Protein AF-A0A7G8DRA6-F1 (afdb_monomer_lite)

Structure (mmCIF, N/CA/C/O backbone):
data_AF-A0A7G8DRA6-F1
#
_entry.id   AF-A0A7G8DRA6-F1
#
loop_
_atom_site.group_PDB
_atom_site.id
_atom_site.type_symbol
_atom_site.label_atom_id
_atom_site.label_alt_id
_atom_site.label_comp_id
_atom_site.label_asym_id
_atom_site.label_entity_id
_atom_site.label_seq_id
_atom_site.pdbx_PDB_ins_code
_atom_site.Cartn_x
_atom_site.Cartn_y
_atom_site.Cartn_z
_atom_site.occupancy
_atom_site.B_iso_or_equiv
_atom_site.auth_seq_id
_atom_site.auth_comp_id
_atom_site.auth_asym_id
_atom_site.auth_atom_id
_atom_site.pdbx_PDB_model_num
ATOM 1 N N . MET A 1 1 ? 18.572 9.248 -16.099 1.00 43.09 1 MET A N 1
ATOM 2 C CA . MET A 1 1 ? 17.360 8.404 -16.167 1.00 43.09 1 MET A CA 1
ATOM 3 C C . MET A 1 1 ? 16.770 8.346 -14.767 1.00 43.09 1 MET A C 1
ATOM 5 O O . MET A 1 1 ? 17.241 7.563 -13.954 1.00 43.09 1 MET A O 1
ATOM 9 N N . GLY A 1 2 ? 15.850 9.256 -14.440 1.00 48.44 2 GLY A N 1
ATOM 10 C CA . GLY A 1 2 ? 15.127 9.200 -13.170 1.00 48.44 2 GLY A CA 1
ATOM 11 C C . GLY A 1 2 ? 14.086 8.093 -13.268 1.00 48.44 2 GLY A C 1
ATOM 12 O O . GLY A 1 2 ? 13.299 8.090 -14.207 1.00 48.44 2 GLY A O 1
ATOM 13 N N . SER A 1 3 ? 14.136 7.114 -12.369 1.00 57.34 3 SER A N 1
ATOM 14 C CA . SER A 1 3 ? 13.023 6.180 -12.212 1.00 57.34 3 SER A CA 1
ATOM 15 C C . SER A 1 3 ? 11.982 6.918 -11.381 1.00 57.34 3 SER A C 1
ATOM 17 O O . SER A 1 3 ? 12.241 7.153 -10.205 1.00 57.34 3 SER A O 1
ATOM 19 N N . ASP A 1 4 ? 10.869 7.345 -11.976 1.00 64.00 4 ASP A N 1
ATOM 20 C CA . ASP A 1 4 ? 9.768 7.945 -11.219 1.00 64.00 4 ASP A CA 1
ATOM 21 C C . ASP A 1 4 ? 9.217 6.893 -10.250 1.00 64.00 4 ASP A C 1
ATOM 23 O O . ASP A 1 4 ? 8.483 5.975 -10.625 1.00 64.00 4 ASP A O 1
ATOM 27 N N . MET A 1 5 ? 9.647 6.981 -8.993 1.00 73.38 5 MET A N 1
ATOM 28 C CA . MET A 1 5 ? 9.100 6.177 -7.911 1.00 73.38 5 MET A CA 1
ATOM 29 C C . MET A 1 5 ? 7.733 6.764 -7.574 1.00 73.38 5 ME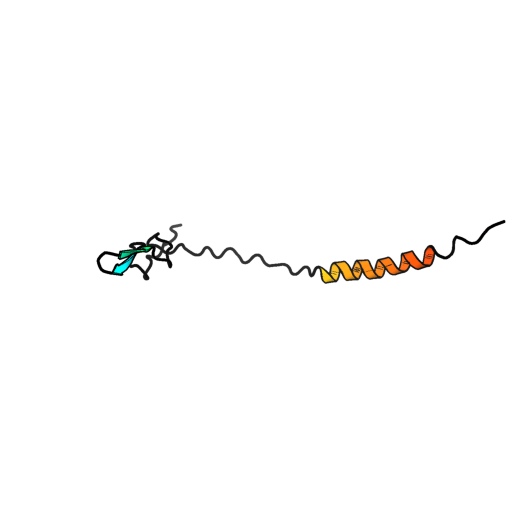T A C 1
ATOM 31 O O . MET A 1 5 ? 7.617 7.882 -7.076 1.00 73.38 5 MET A O 1
ATOM 35 N N . ALA A 1 6 ? 6.675 6.029 -7.910 1.00 89.12 6 ALA A N 1
ATOM 36 C CA . ALA A 1 6 ? 5.317 6.497 -7.687 1.00 89.12 6 ALA A CA 1
ATOM 37 C C . ALA A 1 6 ? 4.967 6.411 -6.196 1.00 89.12 6 ALA A C 1
ATOM 39 O O . ALA A 1 6 ? 5.132 5.362 -5.567 1.00 89.12 6 ALA A O 1
ATOM 40 N N . ILE A 1 7 ? 4.425 7.492 -5.630 1.00 93.69 7 ILE A N 1
ATOM 41 C CA . ILE A 1 7 ? 3.924 7.496 -4.251 1.00 93.69 7 ILE A CA 1
ATOM 42 C C . ILE A 1 7 ? 2.841 6.422 -4.105 1.00 93.69 7 ILE A C 1
ATOM 44 O O . ILE A 1 7 ? 1.917 6.314 -4.914 1.00 93.69 7 ILE A O 1
ATOM 48 N N . CYS A 1 8 ? 2.930 5.621 -3.045 1.00 94.31 8 CYS A N 1
ATOM 49 C CA .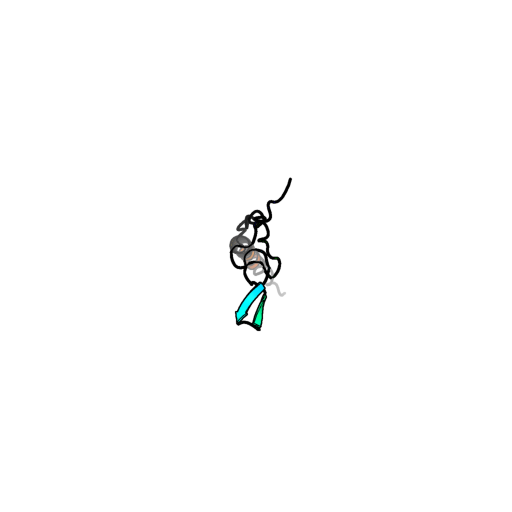 CYS A 1 8 ? 1.966 4.565 -2.781 1.00 94.31 8 CYS A CA 1
ATOM 50 C C . CYS A 1 8 ? 0.615 5.164 -2.372 1.00 94.31 8 CYS A C 1
ATOM 52 O O . CYS A 1 8 ? 0.427 5.588 -1.227 1.00 94.31 8 CYS A O 1
ATOM 54 N N . SER A 1 9 ? -0.350 5.127 -3.290 1.00 93.69 9 SER A N 1
ATOM 55 C CA . SER A 1 9 ? -1.728 5.594 -3.079 1.00 93.69 9 SER A CA 1
ATOM 56 C C . SER A 1 9 ? -2.447 4.851 -1.947 1.00 93.69 9 SER A C 1
ATOM 58 O O . SER A 1 9 ? -3.277 5.427 -1.254 1.00 93.69 9 SER A O 1
ATOM 60 N N . SER A 1 10 ? -2.075 3.593 -1.684 1.00 94.06 10 SER A N 1
ATOM 61 C CA . SER A 1 10 ? -2.659 2.785 -0.606 1.00 94.06 10 SER A CA 1
ATOM 62 C C . SER A 1 10 ? -2.392 3.324 0.803 1.00 94.06 10 SER A C 1
ATOM 64 O O . SER A 1 10 ? -3.184 3.048 1.704 1.00 94.06 10 SER A O 1
ATOM 66 N N . CYS A 1 11 ? -1.269 4.010 1.030 1.00 95.12 11 CYS A N 1
ATOM 67 C CA . CYS A 1 11 ? -0.906 4.579 2.337 1.00 95.12 11 CYS A CA 1
ATOM 68 C C . CYS A 1 11 ? -0.559 6.072 2.282 1.00 95.12 11 CYS A C 1
ATOM 70 O O . CYS A 1 11 ? -0.031 6.601 3.262 1.00 95.12 11 CYS A O 1
ATOM 72 N N . GLY A 1 12 ? -0.783 6.723 1.137 1.00 93.62 12 GLY A N 1
ATOM 73 C CA . GLY A 1 12 ? -0.460 8.132 0.912 1.00 93.62 12 GLY A CA 1
ATOM 74 C C . GLY A 1 12 ? 1.012 8.476 1.142 1.00 93.62 12 GLY A C 1
ATOM 75 O O . GLY A 1 12 ? 1.299 9.536 1.679 1.00 93.62 12 GLY A O 1
ATOM 76 N N . GLY A 1 13 ? 1.946 7.573 0.831 1.00 95.19 13 GLY A N 1
ATOM 77 C CA . GLY A 1 13 ? 3.380 7.855 1.002 1.00 95.19 13 GLY A CA 1
ATOM 78 C C . GLY A 1 13 ? 3.996 7.505 2.358 1.00 95.19 13 GLY A C 1
ATOM 79 O O . GLY A 1 13 ? 5.210 7.438 2.466 1.00 95.19 13 GLY A O 1
ATOM 80 N N . SER A 1 14 ? 3.203 7.211 3.390 1.00 96.19 14 SER A N 1
ATOM 81 C CA . SER A 1 14 ? 3.756 7.007 4.744 1.00 96.19 14 SER A CA 1
ATOM 82 C C . SER A 1 14 ? 4.459 5.661 4.967 1.00 96.19 14 SER A C 1
ATOM 84 O O . SER A 1 14 ? 5.236 5.515 5.902 1.00 96.19 14 SER A O 1
ATOM 86 N N . GLY A 1 15 ? 4.127 4.637 4.175 1.00 96.38 15 GLY A N 1
ATOM 87 C CA . GLY A 1 15 ? 4.543 3.254 4.435 1.00 96.38 15 GLY A CA 1
ATOM 88 C C . GLY A 1 15 ? 3.731 2.550 5.529 1.00 96.38 15 GLY A C 1
ATOM 89 O O . GLY A 1 15 ? 3.931 1.359 5.773 1.00 96.38 15 GLY A O 1
ATOM 90 N N . ILE A 1 16 ? 2.754 3.219 6.147 1.00 96.69 16 ILE A N 1
ATOM 91 C CA . ILE A 1 16 ? 2.010 2.704 7.304 1.00 96.69 16 ILE A CA 1
ATOM 92 C C . ILE A 1 16 ? 0.501 2.836 7.070 1.00 96.69 16 ILE A C 1
ATOM 94 O O . ILE A 1 16 ? 0.023 3.780 6.448 1.00 96.69 16 ILE A O 1
ATOM 98 N N . LYS A 1 17 ? -0.283 1.873 7.558 1.00 95.62 17 LYS A N 1
ATOM 99 C CA . LYS A 1 17 ? -1.749 1.945 7.607 1.00 95.62 17 LYS A CA 1
ATOM 100 C C . LYS A 1 17 ? -2.205 2.006 9.056 1.00 95.62 17 LYS A C 1
ATOM 102 O O . LYS A 1 17 ? -1.819 1.164 9.869 1.00 95.62 17 LYS A O 1
ATOM 107 N N . ARG A 1 18 ? -3.072 2.969 9.355 1.00 94.75 18 ARG A N 1
ATOM 108 C CA . ARG A 1 18 ? -3.778 3.060 10.632 1.00 94.75 18 ARG A CA 1
ATOM 109 C C . ARG A 1 18 ? -4.849 1.967 10.692 1.00 94.75 18 ARG A C 1
ATOM 111 O O . ARG A 1 18 ? -5.645 1.844 9.766 1.00 94.75 18 ARG A O 1
ATOM 118 N N . ILE A 1 19 ? -4.833 1.159 11.749 1.00 94.50 19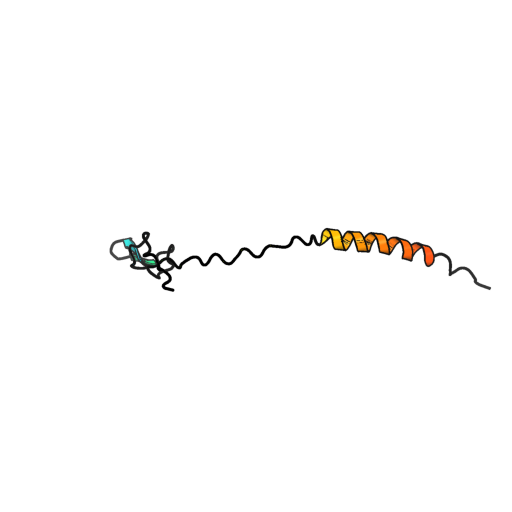 ILE A N 1
ATOM 119 C CA . ILE A 1 19 ? -5.883 0.169 12.050 1.00 94.50 19 ILE A CA 1
ATOM 120 C C . ILE A 1 19 ? -6.865 0.767 13.064 1.00 94.50 19 ILE A C 1
ATOM 122 O O . ILE A 1 19 ? -8.070 0.602 12.925 1.00 94.50 19 ILE A O 1
ATOM 126 N N . SER A 1 20 ? -6.341 1.479 14.063 1.00 94.75 20 SER A N 1
ATOM 127 C CA . SER A 1 20 ? -7.094 2.249 15.059 1.00 94.75 20 SER A CA 1
ATOM 128 C C . SER A 1 20 ? -6.248 3.439 15.536 1.00 94.75 20 SER A C 1
ATOM 130 O O . SER A 1 20 ? -5.147 3.662 15.027 1.00 94.75 20 SER A O 1
ATOM 132 N N . GLU A 1 21 ? -6.724 4.231 16.497 1.00 93.75 21 GLU A N 1
ATOM 133 C CA . GLU A 1 21 ? -5.989 5.408 16.995 1.00 93.75 21 GLU A CA 1
ATOM 134 C C . GLU A 1 21 ? -4.575 5.088 17.497 1.00 93.75 21 GLU A C 1
ATOM 136 O O . GLU A 1 21 ? -3.640 5.831 17.200 1.00 93.75 21 GLU A O 1
ATOM 141 N N . GLN A 1 22 ? -4.408 3.953 18.177 1.00 94.38 22 GLN A N 1
ATOM 142 C CA . GLN A 1 22 ? -3.139 3.545 18.789 1.00 94.38 22 GLN A CA 1
ATOM 143 C C . GLN A 1 22 ? -2.468 2.362 18.080 1.00 94.38 22 GLN A C 1
ATOM 145 O O . GLN A 1 22 ? -1.442 1.865 18.540 1.00 94.38 22 GLN A O 1
ATOM 150 N N . ARG A 1 23 ? -3.030 1.877 16.964 1.00 97.19 23 ARG A N 1
ATOM 151 C CA . ARG A 1 23 ? -2.508 0.694 16.273 1.00 97.19 23 ARG A CA 1
ATOM 152 C C . ARG A 1 23 ? -2.274 0.957 14.797 1.00 97.19 23 ARG A C 1
ATOM 154 O O . ARG A 1 23 ? -3.178 1.341 14.054 1.00 97.19 23 ARG A O 1
ATOM 161 N N . PHE A 1 24 ? -1.062 0.643 14.363 1.00 96.50 24 PHE A N 1
ATOM 162 C CA . PHE A 1 24 ? -0.608 0.780 12.988 1.00 96.50 24 PHE A CA 1
ATOM 163 C C . PHE A 1 24 ? -0.065 -0.555 12.483 1.00 96.50 24 PHE A C 1
ATOM 165 O O . PHE A 1 24 ? 0.378 -1.397 13.265 1.00 96.50 24 PHE A O 1
ATOM 172 N N . ARG A 1 25 ? -0.091 -0.752 11.167 1.00 96.81 25 ARG A N 1
ATOM 173 C CA . ARG A 1 25 ? 0.642 -1.834 10.499 1.00 96.81 25 ARG A CA 1
ATOM 174 C C . ARG A 1 25 ? 1.386 -1.307 9.294 1.00 96.81 25 ARG A C 1
ATOM 176 O O . ARG A 1 25 ? 0.938 -0.361 8.651 1.00 96.81 25 ARG A O 1
ATOM 183 N N . THR A 1 26 ? 2.450 -1.992 8.922 1.00 97.56 26 THR A N 1
ATOM 184 C CA . THR A 1 26 ? 3.152 -1.751 7.665 1.00 97.56 26 THR A CA 1
ATOM 185 C C . THR A 1 26 ? 2.196 -1.863 6.476 1.00 97.56 26 THR A C 1
ATOM 187 O O . THR A 1 26 ? 1.366 -2.779 6.397 1.00 97.56 26 THR A O 1
ATOM 190 N N . CYS A 1 27 ? 2.289 -0.923 5.537 1.00 96.62 27 CYS A N 1
ATOM 191 C CA . CYS A 1 27 ? 1.537 -0.983 4.294 1.00 96.62 27 CYS A CA 1
ATOM 192 C C . CYS A 1 27 ? 2.076 -2.134 3.440 1.00 96.62 27 CYS A C 1
ATOM 194 O O . CYS A 1 27 ? 3.185 -2.062 2.923 1.00 96.62 27 CYS A O 1
ATOM 196 N N . GLN A 1 28 ? 1.273 -3.183 3.266 1.00 95.19 28 GLN A N 1
ATOM 197 C CA . GLN A 1 28 ? 1.662 -4.369 2.496 1.00 95.19 28 GLN A CA 1
ATOM 198 C C . GLN A 1 28 ? 1.801 -4.095 0.993 1.00 95.19 28 GLN A C 1
ATOM 200 O O . GLN A 1 28 ? 2.445 -4.863 0.296 1.00 95.19 28 GLN A O 1
ATOM 205 N N . HIS A 1 29 ? 1.232 -2.995 0.492 1.00 93.31 29 HIS A N 1
ATOM 206 C CA . HIS A 1 29 ? 1.284 -2.66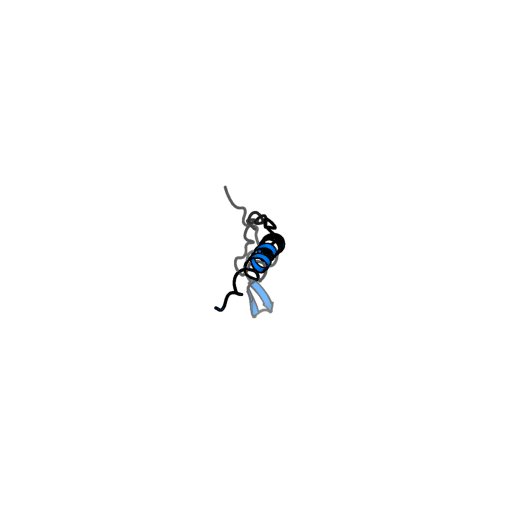0 -0.932 1.00 93.31 29 HIS A CA 1
ATOM 207 C C . HIS A 1 29 ? 2.658 -2.119 -1.353 1.00 93.31 29 HIS A C 1
ATOM 209 O O . HIS A 1 29 ? 3.179 -2.497 -2.392 1.00 93.31 29 HIS A O 1
ATOM 215 N N . CYS A 1 30 ? 3.267 -1.271 -0.519 1.00 94.19 30 CYS A N 1
ATOM 216 C CA . CYS A 1 30 ? 4.625 -0.748 -0.726 1.00 94.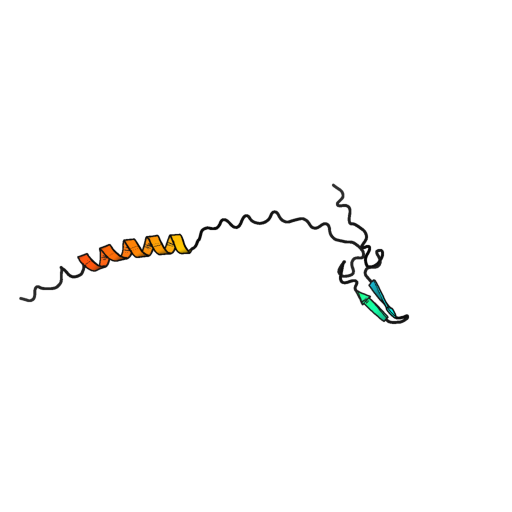19 30 CYS A CA 1
ATOM 217 C C . CYS A 1 30 ? 5.661 -1.362 0.224 1.00 94.19 30 CYS A C 1
ATOM 219 O O . CYS A 1 30 ? 6.782 -0.871 0.320 1.00 94.19 30 CYS A O 1
ATOM 221 N N . LEU A 1 31 ? 5.277 -2.400 0.973 1.00 94.69 31 LEU A N 1
ATOM 222 C CA . LEU A 1 31 ? 6.116 -3.084 1.962 1.00 94.69 31 LEU A CA 1
ATOM 223 C C . LEU A 1 31 ? 6.796 -2.127 2.960 1.00 94.69 31 LEU A C 1
ATOM 225 O O . LEU A 1 31 ? 7.938 -2.339 3.354 1.00 94.69 31 LEU A O 1
ATOM 229 N N . GLY A 1 32 ? 6.103 -1.056 3.354 1.00 95.44 32 GLY A N 1
ATOM 230 C CA . GLY A 1 32 ? 6.627 -0.072 4.307 1.00 95.44 32 GLY A CA 1
ATOM 231 C C . GLY A 1 32 ? 7.441 1.075 3.715 1.00 95.44 32 GLY A C 1
ATOM 232 O O . GLY A 1 32 ? 7.843 1.956 4.462 1.00 95.44 32 GLY A O 1
ATOM 233 N N . ARG A 1 33 ? 7.661 1.108 2.397 1.00 94.56 33 ARG A N 1
ATOM 234 C CA . ARG A 1 33 ? 8.545 2.104 1.763 1.00 94.56 33 ARG A CA 1
ATOM 235 C C . ARG A 1 33 ? 7.889 3.454 1.498 1.00 94.56 33 ARG A C 1
ATOM 237 O O . ARG A 1 33 ? 8.581 4.431 1.277 1.00 94.56 33 ARG A O 1
ATOM 244 N N . GLY A 1 34 ? 6.558 3.498 1.449 1.00 95.12 34 GLY A N 1
ATOM 245 C CA . GLY A 1 34 ? 5.822 4.706 1.058 1.00 95.12 34 GLY A CA 1
ATOM 246 C C . GLY A 1 34 ? 5.736 4.934 -0.454 1.00 95.12 34 GLY A C 1
ATOM 247 O O . GLY A 1 34 ? 4.822 5.599 -0.924 1.00 95.12 34 GLY A O 1
ATOM 248 N N . GLU A 1 35 ? 6.576 4.274 -1.234 1.00 94.25 35 GLU A N 1
ATOM 249 C CA . GLU A 1 35 ? 6.622 4.349 -2.694 1.00 94.25 35 GLU A CA 1
ATOM 250 C C . GLU A 1 35 ? 6.498 2.957 -3.319 1.00 94.25 35 GLU A C 1
ATOM 252 O O . GLU A 1 35 ? 6.877 1.943 -2.721 1.00 94.25 35 GLU A O 1
ATOM 257 N N . LEU A 1 36 ? 5.918 2.891 -4.513 1.00 89.06 36 LEU A N 1
ATOM 258 C CA . LEU A 1 36 ? 5.908 1.681 -5.318 1.00 89.06 36 LEU A CA 1
ATOM 259 C C . LEU A 1 36 ? 7.232 1.603 -6.064 1.00 89.06 36 LEU A C 1
ATOM 261 O O . LEU A 1 36 ? 7.629 2.547 -6.748 1.00 89.06 36 LEU A O 1
ATOM 265 N N . GLN A 1 37 ? 7.911 0.464 -5.940 1.00 79.56 37 GLN A N 1
ATOM 266 C CA . GLN A 1 37 ? 9.060 0.230 -6.792 1.00 79.56 37 GLN A C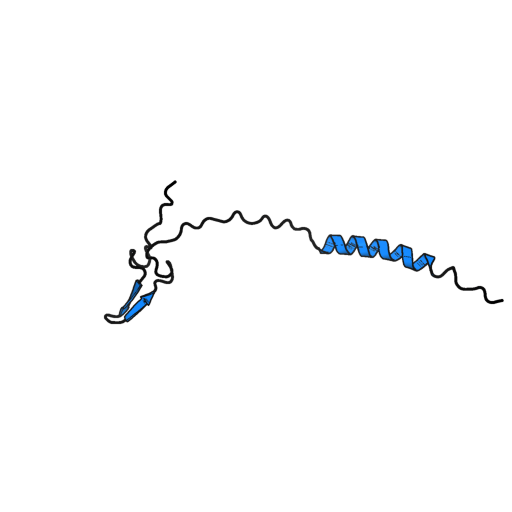A 1
ATOM 267 C C . GLN A 1 37 ? 8.586 0.146 -8.243 1.00 79.56 37 GLN A C 1
ATOM 269 O O . GLN A 1 37 ? 7.584 -0.526 -8.512 1.00 79.56 37 GLN A O 1
ATOM 274 N N . PRO A 1 38 ? 9.301 0.786 -9.181 1.00 71.31 38 PRO A N 1
ATOM 275 C CA . PRO A 1 38 ? 9.097 0.504 -10.585 1.00 71.31 38 PRO A CA 1
ATOM 276 C C . PRO A 1 38 ? 9.317 -0.995 -10.770 1.00 71.31 38 PRO A C 1
ATOM 278 O O . PRO A 1 38 ? 10.391 -1.527 -10.478 1.00 71.31 38 PRO A O 1
ATOM 281 N N . VAL A 1 39 ? 8.269 -1.689 -11.208 1.00 69.00 39 VAL A N 1
ATOM 282 C CA . VAL A 1 39 ? 8.399 -3.054 -11.699 1.00 69.00 39 VAL A CA 1
ATOM 283 C C . VAL A 1 39 ? 9.270 -2.966 -12.939 1.00 69.00 39 VAL A C 1
ATOM 285 O O . VAL A 1 39 ? 8.791 -2.721 -14.043 1.00 69.00 39 VAL A O 1
ATOM 288 N N . TYR A 1 40 ? 10.574 -3.148 -12.753 1.00 63.75 40 TYR A N 1
ATOM 289 C CA . TYR A 1 40 ? 11.428 -3.603 -13.828 1.00 63.75 40 TYR A CA 1
ATOM 290 C C . TYR A 1 40 ? 10.865 -4.962 -14.213 1.00 63.75 40 TYR A C 1
ATOM 292 O O . TYR A 1 40 ? 11.151 -5.969 -13.564 1.00 63.75 40 TYR A O 1
ATOM 300 N N . SER A 1 41 ? 9.981 -4.974 -15.211 1.00 60.81 41 SER A N 1
ATOM 301 C CA . SER A 1 41 ? 9.565 -6.192 -15.877 1.00 60.81 41 SER A CA 1
ATOM 302 C C . SER A 1 41 ? 10.849 -6.813 -16.396 1.00 60.81 41 SER A C 1
ATOM 304 O O . SER A 1 41 ? 11.380 -6.399 -17.428 1.00 60.81 41 SER A O 1
ATOM 306 N N . SER A 1 42 ? 11.403 -7.747 -15.628 1.00 64.12 42 SER A N 1
ATOM 307 C CA . SER A 1 42 ? 12.495 -8.578 -16.095 1.00 64.12 42 SER A CA 1
ATOM 308 C C . SER A 1 42 ? 11.990 -9.163 -17.410 1.00 64.12 42 SER A C 1
ATOM 310 O O . SER A 1 42 ? 10.857 -9.666 -17.422 1.00 64.12 42 SER A O 1
ATOM 312 N N . PRO A 1 43 ? 12.726 -9.036 -18.529 1.00 63.19 43 PRO A N 1
ATOM 313 C CA . PRO A 1 43 ? 12.288 -9.645 -19.769 1.00 63.19 43 PRO A CA 1
ATOM 314 C C . PRO A 1 43 ? 12.016 -11.106 -19.445 1.00 63.19 43 PRO A C 1
ATOM 316 O O . PRO A 1 43 ? 12.890 -11.799 -18.920 1.00 63.19 43 PRO A O 1
ATOM 319 N N . LYS A 1 44 ? 10.757 -11.516 -19.645 1.00 66.00 44 LYS A N 1
ATOM 320 C CA . LYS A 1 44 ? 10.285 -12.885 -19.447 1.00 66.00 44 LYS A CA 1
ATOM 321 C C . LYS A 1 44 ? 11.375 -13.778 -20.038 1.00 66.00 44 LYS A C 1
ATOM 323 O O . LYS A 1 44 ? 11.626 -13.629 -21.239 1.00 66.00 44 LYS A O 1
ATOM 328 N N . PRO A 1 45 ? 12.080 -14.621 -19.260 1.00 57.97 45 PRO A N 1
ATOM 329 C CA . PRO A 1 45 ? 13.011 -15.541 -19.877 1.00 57.97 45 PRO A CA 1
ATOM 330 C C . PRO A 1 45 ? 12.153 -16.359 -20.830 1.00 57.97 45 PRO A C 1
ATOM 332 O O . PRO A 1 45 ? 11.200 -17.012 -20.403 1.00 57.97 45 PRO A O 1
ATOM 335 N N . ALA A 1 46 ? 12.404 -16.202 -22.131 1.00 63.72 46 ALA A N 1
ATOM 336 C CA . ALA A 1 46 ? 11.776 -17.012 -23.150 1.00 63.72 46 ALA A CA 1
ATOM 337 C C . ALA A 1 46 ? 12.178 -18.441 -22.805 1.00 63.72 46 ALA A C 1
ATOM 339 O O . ALA A 1 46 ? 13.308 -18.858 -23.067 1.00 63.72 46 ALA A O 1
ATOM 340 N N . LEU A 1 47 ? 11.286 -19.136 -22.103 1.00 62.50 47 LEU A N 1
ATOM 341 C CA . LEU A 1 47 ? 11.429 -20.531 -21.762 1.00 62.50 47 LEU A CA 1
ATOM 342 C C . LEU A 1 47 ? 11.415 -21.236 -23.117 1.00 62.50 47 LEU A C 1
ATOM 344 O O . LEU A 1 47 ? 10.360 -21.457 -23.705 1.00 62.50 47 LEU A O 1
ATOM 348 N N . LYS A 1 48 ? 12.600 -21.448 -23.696 1.00 60.25 48 LYS A N 1
ATOM 349 C CA . LYS A 1 48 ? 12.741 -22.247 -24.903 1.00 60.25 48 LYS A CA 1
ATOM 350 C C . LYS A 1 48 ? 12.345 -23.645 -24.479 1.00 60.25 48 LYS A C 1
ATOM 352 O O . LYS A 1 48 ? 13.097 -24.313 -23.773 1.00 60.25 48 LYS A O 1
ATOM 357 N N . ASP A 1 49 ? 11.139 -24.020 -24.869 1.00 57.50 49 ASP A N 1
ATOM 358 C CA . ASP A 1 49 ? 10.557 -25.338 -24.706 1.00 57.50 49 ASP A CA 1
ATOM 359 C C . ASP A 1 49 ? 11.396 -26.350 -25.503 1.00 57.50 49 ASP A C 1
ATOM 361 O O . ASP A 1 49 ? 11.073 -26.758 -26.615 1.00 57.50 49 ASP A O 1
ATOM 365 N N . ARG A 1 50 ? 12.571 -26.705 -24.976 1.00 61.56 50 ARG A N 1
ATOM 366 C CA . ARG A 1 50 ? 13.246 -27.943 -25.350 1.00 61.56 50 ARG A CA 1
ATOM 367 C C . ARG A 1 50 ? 12.617 -29.019 -24.488 1.00 61.56 50 ARG A C 1
ATOM 369 O O . ARG A 1 50 ? 13.171 -29.401 -23.460 1.00 61.56 50 ARG A O 1
ATOM 376 N N . SER A 1 51 ? 11.437 -29.454 -24.920 1.00 59.06 51 SER A N 1
ATOM 377 C CA . SER A 1 51 ? 10.741 -30.627 -24.412 1.00 59.06 51 SER A CA 1
ATOM 378 C C . SER A 1 51 ? 11.738 -31.774 -24.225 1.00 59.06 51 SER A C 1
ATOM 380 O O . SER A 1 51 ? 12.269 -32.346 -25.180 1.00 59.06 51 SER A O 1
ATOM 382 N N . VAL A 1 52 ? 12.005 -32.093 -22.957 1.00 60.25 52 VAL A N 1
ATOM 383 C CA . VAL A 1 52 ? 12.868 -33.200 -22.513 1.00 60.25 52 VAL A CA 1
ATOM 384 C C . VAL A 1 52 ? 12.371 -34.535 -23.089 1.00 60.25 52 VAL A C 1
ATOM 386 O O . VAL A 1 52 ? 13.147 -35.471 -23.263 1.00 60.25 52 VAL A O 1
ATOM 389 N N . VAL A 1 53 ? 11.090 -34.590 -23.471 1.00 61.25 53 VAL A N 1
ATOM 390 C CA . VAL A 1 53 ? 10.434 -35.743 -24.088 1.00 61.25 53 VAL A CA 1
ATOM 391 C C . VAL A 1 53 ? 11.061 -36.083 -25.443 1.00 61.25 53 VAL A C 1
ATOM 393 O O . VAL A 1 53 ? 11.375 -37.246 -25.666 1.00 61.25 53 VAL A O 1
ATOM 396 N N . HIS A 1 54 ? 11.360 -35.101 -26.305 1.00 58.78 54 HIS A N 1
ATOM 397 C CA . HIS A 1 54 ? 11.938 -35.382 -27.631 1.00 58.78 54 HIS A CA 1
ATOM 398 C C . HIS A 1 54 ? 13.354 -35.980 -27.544 1.00 58.78 54 HIS A C 1
ATOM 400 O O . HIS A 1 54 ? 13.742 -36.811 -28.362 1.00 58.78 54 HIS A O 1
ATOM 406 N N . ALA A 1 55 ? 14.134 -35.598 -26.527 1.00 55.88 55 ALA A N 1
ATOM 407 C CA . ALA A 1 55 ? 15.475 -36.144 -26.314 1.00 55.88 55 ALA A CA 1
ATOM 408 C C . ALA A 1 55 ? 15.459 -37.599 -25.804 1.00 55.88 55 ALA A C 1
ATOM 410 O O . ALA A 1 55 ? 16.424 -38.338 -26.014 1.00 55.88 55 ALA A O 1
ATOM 411 N N . LEU A 1 56 ? 14.384 -38.019 -25.130 1.00 57.47 56 LEU A N 1
ATOM 412 C CA . LEU A 1 56 ? 14.226 -39.395 -24.657 1.00 57.47 56 LEU A CA 1
ATOM 413 C C . LEU A 1 56 ? 13.760 -40.331 -25.779 1.00 57.47 56 LEU A C 1
ATOM 415 O O . LEU A 1 56 ? 14.239 -41.464 -25.845 1.00 57.47 56 LEU A O 1
ATOM 419 N N . THR A 1 57 ? 12.910 -39.859 -26.697 1.00 58.97 57 THR A N 1
ATOM 420 C CA . THR A 1 57 ? 12.423 -40.671 -27.826 1.00 58.97 57 THR A CA 1
ATOM 421 C C . THR A 1 57 ? 13.560 -41.098 -28.762 1.00 58.97 57 THR A C 1
ATOM 423 O O . THR A 1 57 ? 13.655 -42.270 -29.120 1.00 58.97 57 THR A O 1
ATOM 426 N N . GLU A 1 58 ? 14.503 -40.196 -29.051 1.00 53.00 58 GLU A N 1
ATOM 427 C CA . GLU A 1 58 ? 15.685 -40.474 -29.889 1.00 53.00 58 GLU A CA 1
ATOM 428 C C . GLU A 1 58 ? 16.616 -41.547 -29.282 1.00 53.00 58 GLU A C 1
ATOM 430 O O . GLU A 1 58 ? 17.222 -42.353 -29.992 1.00 53.00 58 GLU A O 1
ATOM 435 N N . ARG A 1 59 ? 16.726 -41.608 -27.946 1.00 54.16 59 ARG A N 1
ATOM 436 C CA . ARG A 1 59 ? 17.537 -42.632 -27.254 1.00 54.16 59 ARG A CA 1
ATOM 437 C C . ARG A 1 59 ? 16.857 -44.002 -27.213 1.00 54.16 59 ARG A C 1
ATOM 439 O O . ARG A 1 59 ? 17.551 -45.021 -27.160 1.00 54.16 59 ARG A O 1
ATOM 446 N N . ALA A 1 60 ? 15.527 -44.037 -27.245 1.00 54.25 60 ALA A N 1
ATOM 447 C CA . ALA A 1 60 ? 14.760 -45.277 -27.215 1.00 54.25 60 ALA A CA 1
ATOM 448 C C . ALA A 1 60 ? 14.812 -46.035 -28.553 1.00 54.25 60 ALA A C 1
ATOM 450 O O . ALA A 1 60 ? 14.864 -47.265 -28.544 1.00 54.25 60 ALA A O 1
ATOM 451 N N . GLU A 1 61 ? 14.865 -45.339 -29.693 1.00 54.62 61 GLU A N 1
ATOM 452 C CA . GLU A 1 61 ? 15.014 -45.999 -31.000 1.00 54.62 61 GLU A CA 1
ATOM 453 C C . GLU A 1 61 ? 16.414 -46.584 -31.203 1.00 54.62 61 GLU A C 1
ATOM 455 O O . GLU A 1 61 ? 16.552 -47.748 -31.584 1.00 54.62 61 GLU A O 1
ATOM 460 N N . LYS A 1 62 ? 17.465 -45.842 -30.834 1.00 54.12 62 LYS A N 1
ATOM 461 C CA . LYS A 1 62 ? 18.851 -46.313 -30.984 1.00 54.12 62 LYS A CA 1
ATOM 462 C C . LYS A 1 62 ? 19.178 -47.537 -30.112 1.00 54.12 62 LYS A C 1
ATOM 464 O O . LYS A 1 62 ? 20.080 -48.306 -30.432 1.00 54.12 62 LYS A O 1
ATOM 469 N N . SER A 1 63 ? 18.423 -47.750 -29.033 1.00 49.62 63 SER A N 1
ATOM 470 C CA . SER A 1 63 ? 18.616 -48.877 -28.109 1.00 49.62 63 SER A CA 1
ATOM 471 C C . SER A 1 63 ? 18.039 -50.206 -28.619 1.00 49.62 63 SER A C 1
ATOM 473 O O . SER A 1 63 ? 18.336 -51.251 -28.041 1.00 49.62 63 SER A O 1
ATOM 475 N N . LYS A 1 64 ? 17.251 -50.211 -29.704 1.00 53.56 64 LYS A N 1
ATOM 476 C CA . LYS A 1 64 ? 16.673 -51.448 -30.264 1.00 53.56 64 LYS A CA 1
ATOM 477 C C . LYS A 1 64 ? 17.613 -52.186 -31.222 1.00 53.56 64 LYS A C 1
ATOM 479 O O . LYS A 1 64 ? 17.497 -53.399 -31.354 1.00 53.56 64 LYS A O 1
ATOM 484 N N . GLU A 1 65 ? 18.581 -51.502 -31.835 1.00 48.59 65 GLU A N 1
ATOM 485 C CA . GLU A 1 65 ? 19.534 -52.149 -32.755 1.00 48.59 65 GLU A CA 1
ATOM 486 C C . GLU A 1 65 ? 20.633 -52.940 -32.014 1.00 48.59 65 GLU A C 1
ATOM 488 O O . GLU A 1 65 ? 21.136 -53.948 -32.510 1.00 48.59 65 GLU A O 1
ATOM 493 N N . VAL A 1 66 ? 20.979 -52.532 -30.789 1.00 50.31 66 VAL A N 1
ATOM 494 C CA . VAL A 1 66 ? 22.082 -53.140 -30.021 1.00 50.31 66 VAL A CA 1
ATOM 495 C C . VAL A 1 66 ? 21.693 -54.490 -29.400 1.00 50.31 66 VAL A C 1
ATOM 497 O O . VAL A 1 66 ? 22.549 -55.351 -29.221 1.00 50.31 66 VAL A O 1
ATOM 500 N N . VAL A 1 67 ? 20.407 -54.728 -29.123 1.00 50.94 67 VAL A N 1
ATOM 501 C CA . VAL A 1 67 ? 19.949 -55.975 -28.479 1.00 50.94 67 VAL A CA 1
ATOM 502 C C . VAL A 1 67 ? 19.925 -57.161 -29.456 1.00 50.94 67 VAL A C 1
ATOM 504 O O . VAL A 1 67 ? 20.179 -58.291 -29.047 1.00 50.94 67 VAL A O 1
ATOM 507 N N . PHE A 1 68 ? 19.716 -56.931 -30.758 1.00 46.78 68 PHE A N 1
ATOM 508 C CA . PHE A 1 68 ? 19.655 -58.019 -31.745 1.00 46.78 68 PHE A CA 1
ATOM 509 C C . PHE A 1 68 ? 21.026 -58.574 -32.167 1.00 46.78 68 PHE A C 1
ATOM 511 O O . PHE A 1 68 ? 21.112 -59.743 -32.536 1.00 46.78 68 PHE A O 1
ATOM 518 N N . LYS A 1 69 ? 22.112 -57.792 -32.091 1.00 46.59 69 LYS A N 1
ATOM 519 C CA . LYS A 1 69 ? 23.452 -58.258 -32.506 1.00 46.59 69 LYS A CA 1
ATOM 520 C C . LYS A 1 69 ? 24.172 -59.109 -31.451 1.00 46.59 69 LYS A C 1
ATOM 522 O O . LYS A 1 69 ? 25.038 -59.899 -31.811 1.00 46.59 69 LYS A O 1
ATOM 527 N N . THR A 1 70 ? 23.796 -59.017 -30.175 1.00 45.75 70 THR A N 1
ATOM 528 C CA . THR A 1 70 ? 24.495 -59.729 -29.084 1.00 45.75 70 THR A CA 1
ATOM 529 C C . THR A 1 70 ? 23.969 -61.151 -28.849 1.00 45.75 70 THR A C 1
ATOM 531 O O . THR A 1 70 ? 24.650 -61.962 -28.231 1.00 45.75 70 THR A O 1
ATOM 534 N N . ALA A 1 71 ? 22.798 -61.506 -29.388 1.00 45.94 71 ALA A N 1
ATOM 535 C CA . ALA A 1 71 ? 22.235 -62.853 -29.247 1.00 45.94 71 ALA A CA 1
ATOM 536 C C . ALA A 1 71 ? 22.836 -63.896 -30.218 1.00 45.94 71 ALA A C 1
ATOM 538 O O . ALA A 1 71 ? 22.598 -65.088 -30.050 1.00 45.94 71 ALA A O 1
ATOM 539 N N . ALA A 1 72 ? 23.623 -63.480 -31.219 1.00 50.25 72 ALA A N 1
ATOM 540 C CA . ALA A 1 72 ? 24.139 -64.376 -32.261 1.00 50.25 72 ALA A CA 1
ATOM 541 C C . ALA A 1 72 ? 25.551 -64.943 -31.995 1.00 50.25 72 ALA A C 1
ATOM 543 O O . ALA A 1 72 ? 26.030 -65.751 -32.785 1.00 50.25 72 ALA A O 1
ATOM 544 N N . ALA A 1 73 ? 26.236 -64.545 -30.916 1.00 50.94 73 ALA A N 1
ATOM 545 C CA . ALA A 1 73 ? 27.664 -64.842 -30.725 1.00 50.94 73 ALA A CA 1
ATOM 546 C C . ALA A 1 73 ? 27.991 -65.716 -29.498 1.00 50.94 73 ALA A C 1
ATOM 548 O O . ALA A 1 73 ? 29.107 -65.672 -28.983 1.00 50.94 73 ALA A O 1
ATOM 549 N N . SER A 1 74 ? 27.051 -66.515 -28.987 1.00 52.19 74 SER A N 1
ATOM 550 C CA . SER A 1 74 ? 27.338 -67.432 -27.870 1.00 52.19 74 SER A CA 1
ATOM 551 C C . SER A 1 74 ? 26.623 -68.772 -28.021 1.00 52.19 74 SER A C 1
ATOM 553 O O . SER A 1 74 ? 25.792 -69.165 -27.212 1.00 52.19 74 SER A O 1
ATOM 555 N N . THR A 1 75 ? 26.969 -69.496 -29.082 1.00 51.66 75 THR A N 1
ATOM 556 C CA . THR A 1 75 ? 26.811 -70.955 -29.156 1.00 51.66 75 THR A CA 1
ATOM 557 C C . THR A 1 75 ? 27.982 -71.525 -29.949 1.00 51.66 75 THR A C 1
ATOM 559 O O . THR A 1 75 ? 27.926 -71.665 -31.162 1.00 51.66 75 THR A O 1
ATOM 562 N N . SER A 1 76 ? 29.078 -71.833 -29.258 1.00 41.62 76 SER A N 1
ATOM 563 C CA . SER A 1 76 ? 30.039 -72.838 -29.722 1.00 41.62 76 SER A CA 1
ATOM 564 C C . SER A 1 76 ? 30.826 -73.362 -28.525 1.00 41.62 76 SER A C 1
ATOM 566 O O . SER A 1 76 ? 31.911 -72.883 -28.213 1.00 41.62 76 SER A O 1
ATOM 568 N N . VAL A 1 77 ? 30.231 -74.336 -27.836 1.00 43.97 77 VAL A N 1
ATOM 569 C CA . VAL A 1 77 ? 30.951 -75.299 -26.999 1.00 43.97 77 VAL A CA 1
ATOM 570 C C . VAL A 1 77 ? 31.381 -76.431 -27.923 1.00 43.97 77 VAL A C 1
ATOM 572 O O . VAL A 1 77 ? 30.507 -77.114 -28.459 1.00 43.97 77 VAL A O 1
ATOM 575 N N . ARG A 1 78 ? 32.689 -76.627 -28.095 1.00 44.34 78 ARG A N 1
ATOM 576 C CA . ARG A 1 78 ? 33.321 -77.933 -28.324 1.00 44.34 78 ARG A CA 1
ATOM 577 C C . ARG A 1 78 ? 34.730 -77.906 -27.761 1.00 44.34 78 ARG A C 1
ATOM 579 O O . ARG A 1 78 ? 35.443 -76.929 -28.067 1.00 44.34 78 ARG A O 1
#

pLDDT: mean 71.52, std 19.94, range [41.62, 97.56]

Radius of gyration: 32.36 Å; chains: 1; bounding box: 40×87×52 Å

Foldseek 3Di:
DDDPFAFPPQPRQQQWDDPDPPDIDGDPQCRSRRTNDPPPVPPDPPPPPPPPVVVVVVVVVVVVVVVVVVVPPPDDDD

Secondary structure (DSSP, 8-state):
-----EE-TTTTTSSEEEEETTEEEE-TTTTTSSEEPP-------------HHHHHHHHHHHHHHHHHHHTTS-----

Sequence (78 aa):
MGSDMAICSSCGGSGIKRISEQRFRTCQHCLGRGELQPVYSSPKPALKDRSVVHALTERAEKSKEVVFKTAAASTSVR